Protein AF-A0A0J8S2R2-F1 (afdb_monomer_lite)

Radius of gyration: 17.51 Å; chains: 1; bounding box: 55×33×33 Å

Organism: NCBI:txid396776

Sequence (123 aa):
MDHRVPHLQGDQEIHPTAILIRSGIHGTTTIGGKYQKVPKGEHLTLCFKDGEMSEKGTHVASHGYVNSRQDWEIREASHSPEKHDATVARGTGRAIWPAEAMFEIEVAFGHVPDETEIKLPEE

pLDDT: mean 76.25, std 17.64, range [30.56, 94.5]

Foldseek 3Di:
DDPPPPPPPPPVPADFPFKDFPDQWDQWDQDPNDIDGDPLGIWTKMKTDGPVCVVVQKIKIKIFGAPDSVGPDRPDMDIDPIDHQCDADPPPRHGPHDPPDDTPDPPPPDPPDDPVRDDDDDD

Secondary structure (DSSP, 8-state):
----------TT----SEEEEEEEEESEEEETTEEEE-TT-SEEEEEEE-HHHHHHTEEEEEEEE-SSTT-----EEEEPPPEETT-B-TTT--BSS-TT--------------TTT-PPPP-

Structure (mmCIF, N/CA/C/O backbone):
data_AF-A0A0J8S2R2-F1
#
_entry.id   AF-A0A0J8S2R2-F1
#
loop_
_atom_site.group_PDB
_atom_site.id
_atom_site.type_symbol
_atom_site.label_atom_id
_atom_site.label_alt_id
_atom_site.label_comp_id
_atom_site.label_asym_id
_atom_site.label_entity_id
_atom_site.label_seq_id
_atom_site.pdbx_PDB_ins_code
_atom_site.Cartn_x
_atom_site.Cartn_y
_atom_site.Cartn_z
_atom_site.occupancy
_atom_site.B_iso_or_equiv
_atom_site.auth_seq_id
_atom_site.auth_comp_id
_atom_site.auth_asym_id
_atom_site.auth_atom_id
_atom_site.pdbx_PDB_model_num
ATOM 1 N N . MET A 1 1 ? -36.977 8.391 -3.036 1.00 33.88 1 MET A N 1
ATOM 2 C CA . MET A 1 1 ? -35.644 8.948 -2.741 1.00 33.88 1 MET A CA 1
ATOM 3 C C . MET A 1 1 ? -34.663 8.006 -3.404 1.00 33.88 1 MET A C 1
ATOM 5 O O . MET A 1 1 ? -34.777 6.810 -3.192 1.00 33.88 1 MET A O 1
ATOM 9 N N . ASP A 1 2 ? -33.867 8.524 -4.332 1.00 30.56 2 ASP A N 1
ATOM 10 C CA . ASP A 1 2 ? -32.979 7.746 -5.199 1.00 30.56 2 ASP A CA 1
ATOM 11 C C . ASP A 1 2 ? -31.748 7.331 -4.376 1.00 30.56 2 ASP A C 1
ATOM 13 O O . ASP A 1 2 ? -30.896 8.165 -4.069 1.00 30.56 2 ASP A O 1
ATOM 17 N N . HIS A 1 3 ? -31.709 6.077 -3.917 1.00 34.78 3 HIS A N 1
ATOM 18 C CA . HIS A 1 3 ? -30.576 5.512 -3.182 1.00 34.78 3 HIS A CA 1
ATOM 19 C C . HIS A 1 3 ? -29.500 5.082 -4.178 1.00 34.78 3 HIS A C 1
ATOM 21 O O . HIS A 1 3 ? -29.246 3.897 -4.366 1.00 34.78 3 HIS A O 1
ATOM 27 N N . ARG A 1 4 ? -28.860 6.050 -4.839 1.00 34.53 4 ARG A N 1
ATOM 28 C CA . ARG A 1 4 ? -27.611 5.762 -5.545 1.00 34.53 4 ARG A CA 1
ATOM 29 C C . ARG A 1 4 ? -26.546 5.503 -4.497 1.00 34.53 4 ARG A C 1
ATOM 31 O O . ARG A 1 4 ? -26.078 6.435 -3.845 1.00 34.53 4 ARG A O 1
ATOM 38 N N . VAL A 1 5 ? -26.173 4.237 -4.346 1.00 40.62 5 VAL A N 1
ATOM 39 C CA . VAL A 1 5 ? -24.874 3.873 -3.783 1.00 40.62 5 VAL A CA 1
ATOM 40 C C . VAL A 1 5 ? -23.840 4.648 -4.607 1.00 40.62 5 VAL A C 1
ATOM 42 O O . VAL A 1 5 ? -23.863 4.541 -5.843 1.00 40.62 5 VAL A O 1
ATOM 45 N N . PRO A 1 6 ? -23.002 5.504 -3.993 1.00 37.16 6 PRO A N 1
ATOM 46 C CA . PRO A 1 6 ? -21.930 6.156 -4.719 1.00 37.16 6 PRO A CA 1
ATOM 47 C C . PRO A 1 6 ? -21.103 5.039 -5.332 1.00 37.16 6 PRO A C 1
ATOM 49 O O . PRO A 1 6 ? -20.509 4.233 -4.618 1.00 37.16 6 PRO A O 1
ATOM 52 N N . HIS A 1 7 ? -21.133 4.942 -6.656 1.00 39.72 7 HIS A N 1
ATOM 53 C CA . HIS A 1 7 ? -20.221 4.065 -7.353 1.00 39.72 7 HIS A CA 1
ATOM 54 C C . HIS A 1 7 ? -18.834 4.546 -6.938 1.00 39.72 7 HIS A C 1
ATOM 56 O O . HIS A 1 7 ? -18.518 5.724 -7.129 1.00 39.72 7 HIS A O 1
ATOM 62 N N . LEU A 1 8 ? -18.043 3.671 -6.316 1.00 43.19 8 LEU A N 1
ATOM 63 C CA . LEU A 1 8 ? -16.611 3.876 -6.139 1.00 43.19 8 LEU A CA 1
ATOM 64 C C . LEU A 1 8 ? -16.011 3.897 -7.548 1.00 43.19 8 LEU A C 1
ATOM 66 O O . LEU A 1 8 ? -15.522 2.896 -8.060 1.00 43.19 8 LEU A O 1
ATOM 70 N N . GLN A 1 9 ? -16.157 5.034 -8.221 1.00 43.16 9 GLN A N 1
ATOM 71 C CA . GLN A 1 9 ? -15.497 5.339 -9.470 1.00 43.16 9 GLN A CA 1
ATOM 72 C C . GLN A 1 9 ? -14.007 5.258 -9.144 1.00 43.16 9 GLN A C 1
ATOM 74 O O . GLN A 1 9 ? -13.531 5.981 -8.270 1.00 43.16 9 GLN A O 1
ATOM 79 N N . GLY A 1 10 ? -13.334 4.258 -9.719 1.00 52.97 10 GLY A N 1
ATOM 80 C CA . GLY A 1 10 ? -12.008 3.834 -9.288 1.00 52.97 10 GLY A CA 1
ATOM 81 C C . GLY A 1 10 ? -11.051 5.015 -9.238 1.00 52.97 10 GLY A C 1
ATOM 82 O O . GLY A 1 10 ? -10.793 5.630 -10.266 1.00 52.97 10 GLY A O 1
ATOM 83 N N . ASP A 1 11 ? -10.511 5.289 -8.050 1.00 55.88 11 ASP A N 1
ATOM 84 C CA . ASP A 1 11 ? -9.690 6.469 -7.736 1.00 55.88 11 ASP A CA 1
ATOM 85 C C . ASP A 1 11 ? -8.477 6.632 -8.684 1.00 55.88 11 ASP A C 1
ATOM 87 O O . ASP A 1 11 ? -7.875 7.701 -8.753 1.00 55.88 11 ASP A O 1
ATOM 91 N N . GLN A 1 12 ? -8.116 5.579 -9.440 1.00 56.78 12 GLN A N 1
ATOM 92 C CA . GLN A 1 12 ? -7.017 5.587 -10.408 1.00 56.78 12 GLN A CA 1
ATOM 93 C C . GLN A 1 12 ? -7.245 4.794 -11.726 1.00 56.78 12 GLN A C 1
ATOM 95 O O . GLN A 1 12 ? -6.284 4.647 -12.471 1.00 56.78 12 GLN A O 1
ATOM 100 N N . GLU A 1 13 ? -8.442 4.261 -12.036 1.00 65.25 13 GLU A N 1
ATOM 101 C CA . GLU A 1 13 ? -8.647 3.322 -13.182 1.00 65.25 13 GLU A CA 1
ATOM 102 C C . GLU A 1 13 ? -7.591 2.183 -13.255 1.00 65.25 13 GLU A C 1
ATOM 104 O O . GLU A 1 13 ? -7.160 1.761 -14.326 1.00 65.25 13 GLU A O 1
ATOM 109 N N . ILE A 1 14 ? -7.131 1.679 -12.102 1.00 70.88 14 ILE A N 1
ATOM 110 C CA . ILE A 1 14 ? -6.097 0.635 -12.049 1.00 70.88 14 ILE A CA 1
ATOM 111 C C . ILE A 1 14 ? -6.748 -0.744 -12.017 1.00 70.88 14 ILE A C 1
ATOM 113 O O . ILE A 1 14 ? -7.625 -1.015 -11.194 1.00 70.88 14 ILE A O 1
ATOM 117 N N . HIS A 1 15 ? -6.244 -1.640 -12.863 1.00 80.56 15 HIS A N 1
ATOM 118 C CA . HIS A 1 15 ? -6.621 -3.049 -12.898 1.00 80.56 15 HIS A CA 1
ATOM 119 C C . HIS A 1 15 ? -5.488 -3.902 -12.313 1.00 80.56 15 HIS A C 1
ATOM 121 O O . HIS A 1 15 ? -4.577 -4.300 -13.047 1.00 80.56 15 HIS A O 1
ATOM 127 N N . PRO A 1 16 ? -5.484 -4.152 -10.989 1.00 84.50 16 PRO A N 1
ATOM 128 C CA . PRO A 1 16 ? -4.401 -4.887 -10.370 1.00 84.50 16 PRO A CA 1
ATOM 129 C C . PRO A 1 16 ? -4.408 -6.352 -10.819 1.00 84.50 16 PRO A C 1
ATOM 131 O O . PRO A 1 16 ? -5.437 -7.020 -10.811 1.00 84.50 16 PRO A O 1
ATOM 134 N N . THR A 1 17 ? -3.233 -6.857 -11.168 1.00 84.56 17 THR A N 1
ATOM 135 C CA . THR A 1 17 ? -2.949 -8.259 -11.492 1.00 84.56 17 THR A CA 1
ATOM 136 C C . THR A 1 17 ? -2.428 -9.022 -10.276 1.00 84.56 17 THR A C 1
ATOM 138 O O . THR A 1 17 ? -2.537 -10.243 -10.216 1.00 84.56 17 THR A O 1
ATOM 141 N N . ALA A 1 18 ? -1.889 -8.307 -9.283 1.00 85.00 18 ALA A N 1
ATOM 142 C CA . ALA A 1 18 ? -1.460 -8.865 -8.009 1.00 85.00 18 ALA A CA 1
ATOM 143 C C . ALA A 1 18 ? -1.767 -7.901 -6.860 1.00 85.00 18 ALA A C 1
ATOM 145 O O . ALA A 1 18 ? -1.544 -6.693 -6.965 1.00 85.00 18 ALA A O 1
ATOM 146 N N . ILE A 1 19 ? -2.225 -8.453 -5.734 1.00 86.38 19 ILE A N 1
ATOM 147 C CA . ILE A 1 19 ? -2.452 -7.724 -4.484 1.00 86.38 19 ILE A CA 1
ATOM 148 C C . ILE A 1 19 ? -1.745 -8.465 -3.349 1.00 86.38 19 ILE A C 1
ATOM 150 O O . ILE A 1 19 ? -1.834 -9.683 -3.219 1.00 86.38 19 ILE A O 1
ATOM 154 N N . LEU A 1 20 ? -1.059 -7.711 -2.499 1.00 86.56 20 LEU A N 1
ATOM 155 C CA . LEU A 1 20 ? -0.414 -8.170 -1.281 1.00 86.56 20 LEU A CA 1
ATOM 156 C C . LEU A 1 20 ? -1.050 -7.473 -0.077 1.00 86.56 20 LEU A C 1
ATOM 158 O O . LEU A 1 20 ? -0.957 -6.253 0.075 1.00 86.56 20 LEU A O 1
ATOM 162 N N . ILE A 1 21 ? -1.634 -8.256 0.828 1.00 87.69 21 ILE A N 1
ATOM 163 C CA . ILE A 1 21 ? -2.159 -7.748 2.097 1.00 87.69 21 ILE A CA 1
ATOM 164 C C . ILE A 1 21 ? -0.988 -7.557 3.061 1.00 87.69 21 ILE A C 1
ATOM 166 O O . ILE A 1 21 ? -0.346 -8.516 3.488 1.00 87.69 21 ILE A O 1
ATOM 170 N N . ARG A 1 22 ? -0.687 -6.304 3.407 1.00 85.12 22 ARG A N 1
ATOM 171 C CA . ARG A 1 22 ? 0.447 -5.955 4.277 1.00 85.12 22 ARG A CA 1
ATOM 172 C C . ARG A 1 22 ? 0.061 -5.842 5.73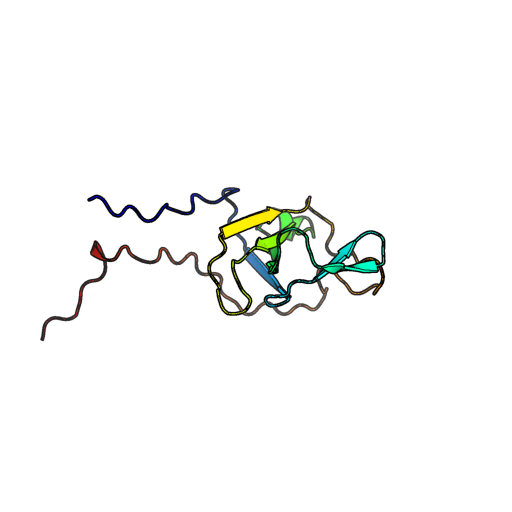8 1.00 85.12 22 ARG A C 1
ATOM 174 O O . ARG A 1 22 ? 0.906 -6.068 6.606 1.00 85.12 22 ARG A O 1
ATOM 181 N N . SER A 1 23 ? -1.190 -5.498 6.003 1.00 85.88 23 SER A N 1
ATOM 182 C CA . SER A 1 23 ? -1.751 -5.492 7.343 1.00 85.88 23 SER A CA 1
ATOM 183 C C . SER A 1 23 ? -3.273 -5.578 7.307 1.00 85.88 23 SER A C 1
ATOM 185 O O . SER A 1 23 ? -3.912 -5.080 6.382 1.00 85.88 23 SER A O 1
ATOM 187 N N . GLY A 1 24 ? -3.851 -6.194 8.342 1.00 88.69 24 GLY A N 1
ATOM 188 C CA . GLY A 1 24 ? -5.255 -5.966 8.688 1.00 88.69 24 GLY A CA 1
ATOM 189 C C . GLY A 1 24 ? -5.447 -4.588 9.331 1.00 88.69 24 GLY A C 1
ATOM 190 O O . GLY A 1 24 ? -4.486 -3.841 9.510 1.00 88.69 24 GLY A O 1
ATOM 191 N N . ILE A 1 25 ? -6.680 -4.270 9.725 1.00 91.56 25 ILE A N 1
ATOM 192 C CA . ILE A 1 25 ? -7.015 -2.948 10.267 1.00 91.56 25 ILE A CA 1
ATOM 193 C C . ILE A 1 25 ? -6.279 -2.671 11.593 1.00 91.56 25 ILE A C 1
ATOM 195 O O . ILE A 1 25 ? -6.369 -3.446 12.560 1.00 91.56 25 ILE A O 1
ATOM 199 N N . HIS A 1 26 ? -5.562 -1.544 11.643 1.00 90.25 26 HIS A N 1
ATOM 200 C CA . HIS A 1 26 ? -4.902 -1.026 12.840 1.00 90.25 26 HIS A CA 1
ATOM 201 C C . HIS A 1 26 ? -4.792 0.510 12.864 1.00 90.25 26 HIS A C 1
ATOM 203 O O . HIS A 1 26 ? -4.651 1.172 11.840 1.00 90.25 26 HIS A O 1
ATOM 209 N N . GLY A 1 27 ? -4.751 1.096 14.062 1.00 88.06 27 GLY A N 1
ATOM 210 C CA . GLY A 1 27 ? -4.673 2.550 14.259 1.00 88.06 27 GLY A CA 1
ATOM 211 C C . GLY A 1 27 ? -3.269 3.156 14.309 1.00 88.06 27 GLY A C 1
ATOM 212 O O . GLY A 1 27 ? -3.121 4.294 14.747 1.00 88.06 27 GLY A O 1
ATOM 213 N N . THR A 1 28 ? -2.217 2.420 13.945 1.00 82.81 28 THR A N 1
ATOM 214 C CA . THR A 1 28 ? -0.817 2.816 14.206 1.00 82.81 28 THR A CA 1
ATOM 215 C C . THR A 1 28 ? 0.094 2.732 12.984 1.00 82.81 28 THR A C 1
ATOM 217 O O . THR A 1 28 ? -0.057 1.839 12.166 1.00 82.81 28 THR A O 1
ATOM 220 N N . THR A 1 29 ? 1.077 3.624 12.869 1.00 74.50 29 THR A N 1
ATOM 221 C CA . THR A 1 29 ? 2.122 3.576 11.833 1.00 74.50 29 THR A CA 1
ATOM 222 C C . THR A 1 29 ? 3.453 4.101 12.373 1.00 74.50 29 THR A C 1
ATOM 224 O O . THR A 1 29 ? 3.521 4.631 13.483 1.00 74.50 29 THR A O 1
ATOM 227 N N . THR A 1 30 ? 4.528 3.973 11.599 1.00 68.88 30 THR A N 1
ATOM 228 C CA . THR A 1 30 ? 5.836 4.540 11.947 1.00 68.88 30 THR A CA 1
ATOM 229 C C . THR A 1 30 ? 6.003 5.907 11.286 1.00 68.88 30 THR A C 1
ATOM 231 O O . THR A 1 30 ? 6.266 5.992 10.089 1.00 68.88 30 THR A O 1
ATOM 234 N N . ILE A 1 31 ? 5.907 6.986 12.068 1.00 66.50 31 ILE A N 1
ATOM 235 C CA . ILE A 1 31 ? 6.142 8.369 11.616 1.00 66.50 31 ILE A CA 1
ATOM 236 C C . ILE A 1 31 ? 7.447 8.858 12.243 1.00 66.50 31 ILE A C 1
ATOM 238 O O . ILE A 1 31 ? 7.607 8.813 13.464 1.00 66.50 31 ILE A O 1
ATOM 242 N N . GLY A 1 32 ? 8.409 9.289 11.421 1.00 64.25 32 GLY A N 1
ATOM 243 C CA . GLY A 1 32 ? 9.707 9.776 11.910 1.00 64.25 32 GLY A CA 1
ATOM 244 C C . GLY A 1 32 ? 10.499 8.737 12.718 1.00 64.25 32 GLY A C 1
ATOM 245 O O . GLY A 1 32 ? 11.197 9.094 13.661 1.00 64.25 32 GLY A O 1
ATOM 246 N N . GLY A 1 33 ? 10.344 7.445 12.404 1.00 66.25 33 GLY A N 1
ATOM 247 C CA . GLY A 1 33 ? 11.008 6.346 13.119 1.00 66.25 33 GLY A CA 1
ATOM 248 C C . GLY A 1 33 ? 10.361 5.954 14.453 1.00 66.25 33 GLY A C 1
ATOM 249 O O . GLY A 1 33 ? 10.842 5.029 15.100 1.00 66.25 33 GLY A O 1
ATOM 250 N N . LYS A 1 34 ? 9.265 6.607 14.859 1.00 71.88 34 LYS A N 1
ATOM 251 C CA . LYS A 1 34 ? 8.507 6.262 16.068 1.00 71.88 34 LYS A CA 1
ATOM 252 C C . LYS A 1 34 ? 7.153 5.670 15.705 1.00 71.88 34 LYS A C 1
ATOM 254 O O . LYS A 1 34 ? 6.452 6.202 14.844 1.00 71.88 34 LYS A O 1
ATOM 259 N N . TYR A 1 35 ? 6.787 4.598 16.398 1.00 72.25 35 TYR A N 1
ATOM 260 C CA . TYR A 1 35 ? 5.464 3.994 16.300 1.00 72.25 35 TYR A CA 1
ATOM 261 C C . TYR A 1 35 ? 4.433 4.897 16.979 1.00 72.25 35 TYR A C 1
ATOM 263 O O . TYR A 1 35 ? 4.582 5.235 18.153 1.00 72.25 35 TYR A O 1
ATOM 271 N N . GL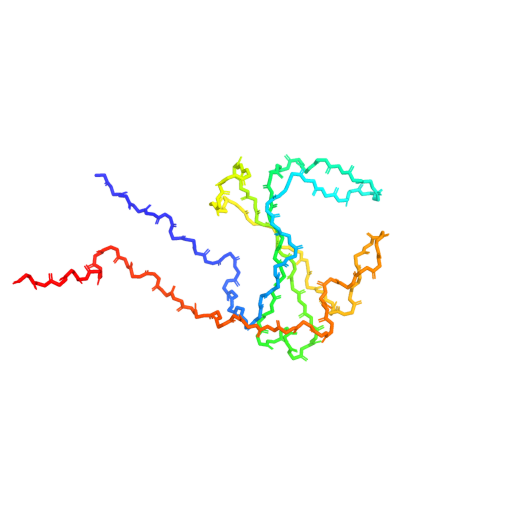N A 1 36 ? 3.430 5.345 16.232 1.00 80.25 36 GLN A N 1
ATOM 272 C CA . GLN A 1 36 ? 2.474 6.362 16.668 1.00 80.25 36 GLN A CA 1
ATOM 273 C C . GLN A 1 36 ? 1.081 6.059 16.117 1.00 80.25 36 GLN A C 1
ATOM 275 O O . GLN A 1 36 ? 0.945 5.373 15.104 1.00 80.25 36 GLN A O 1
ATOM 280 N N . LYS A 1 37 ? 0.037 6.580 16.776 1.00 82.06 37 LYS A N 1
ATOM 281 C CA . LYS A 1 37 ? -1.323 6.526 16.230 1.00 82.06 37 LYS A CA 1
ATOM 282 C C . LYS A 1 37 ? -1.405 7.359 14.954 1.00 82.06 37 LYS A C 1
ATOM 284 O O . LYS A 1 37 ? -0.838 8.449 14.889 1.00 82.06 37 LYS A O 1
ATOM 289 N N . VAL A 1 38 ? -2.107 6.848 13.952 1.00 77.94 38 VAL A N 1
ATOM 290 C CA . VAL A 1 38 ? -2.305 7.564 12.692 1.00 77.94 38 VAL A CA 1
ATOM 291 C C . VAL A 1 38 ? -3.365 8.646 12.901 1.00 77.94 38 VAL A C 1
ATOM 293 O O . VAL A 1 38 ? -4.439 8.330 13.410 1.00 77.94 38 VAL A O 1
ATOM 296 N N . PRO A 1 39 ? -3.118 9.908 12.499 1.00 79.31 39 PRO A N 1
ATOM 297 C CA . PRO A 1 39 ? -4.101 10.984 12.652 1.00 79.31 39 PRO A CA 1
ATOM 298 C C . PRO A 1 39 ? -5.436 10.702 11.952 1.00 79.31 39 PRO A C 1
ATOM 300 O O . PRO A 1 39 ? -6.484 11.101 12.444 1.00 79.31 39 PRO A O 1
ATOM 303 N N . LYS A 1 40 ? -5.398 9.974 10.829 1.00 83.75 40 LYS A N 1
ATOM 304 C CA . LYS A 1 40 ? -6.578 9.529 10.073 1.00 83.75 40 LYS A CA 1
ATOM 305 C C . LYS A 1 40 ? -7.280 8.292 10.668 1.00 83.75 40 LYS A C 1
ATOM 307 O O . LYS A 1 40 ? -8.281 7.847 10.116 1.00 83.75 40 LYS A O 1
ATOM 312 N N . GLY A 1 41 ? -6.789 7.750 11.782 1.00 88.75 41 GLY A N 1
ATOM 313 C CA . GLY A 1 41 ? -7.422 6.641 12.495 1.00 88.75 41 GLY A CA 1
ATOM 314 C C . GLY A 1 41 ? -7.057 5.247 11.977 1.00 88.75 41 GLY A C 1
ATOM 315 O O . GLY A 1 41 ? -5.931 4.993 11.540 1.00 88.75 41 GLY A O 1
ATOM 316 N N . GLU A 1 42 ? -8.008 4.325 12.114 1.00 93.50 42 GLU A N 1
ATOM 317 C CA . GLU A 1 42 ? -7.865 2.918 11.741 1.00 93.50 42 GLU A CA 1
ATOM 318 C C . GLU A 1 42 ? -7.711 2.765 10.222 1.00 93.50 42 GLU A C 1
ATOM 320 O O . GLU A 1 42 ? -8.407 3.413 9.438 1.00 93.50 42 GLU A O 1
ATOM 325 N N . HIS A 1 43 ? -6.772 1.919 9.801 1.00 92.88 43 HIS A N 1
ATOM 326 C CA . HIS A 1 43 ? -6.514 1.666 8.388 1.00 92.88 43 HIS A CA 1
ATOM 327 C C . HIS A 1 43 ? -5.954 0.264 8.158 1.00 92.88 43 HIS A C 1
ATOM 329 O O . HIS A 1 43 ? -5.338 -0.322 9.049 1.00 92.88 43 HIS A O 1
ATOM 335 N N . LEU A 1 44 ? -6.131 -0.243 6.941 1.00 91.62 44 LEU A N 1
ATOM 336 C CA . LEU A 1 44 ? -5.418 -1.401 6.410 1.00 91.62 44 LEU A CA 1
ATOM 337 C C . LEU A 1 44 ? -4.402 -0.951 5.357 1.00 91.62 44 LEU A C 1
ATOM 339 O O . LEU A 1 44 ? -4.550 0.114 4.753 1.00 91.62 44 LEU A O 1
ATOM 343 N N . THR A 1 45 ? -3.376 -1.768 5.123 1.00 89.94 45 THR A N 1
ATOM 344 C CA . THR A 1 45 ? -2.395 -1.518 4.059 1.00 89.94 45 THR A CA 1
ATOM 345 C C . THR A 1 45 ? -2.410 -2.652 3.050 1.00 89.94 45 THR A C 1
ATOM 347 O O . THR A 1 45 ? -2.208 -3.818 3.403 1.00 89.94 45 THR A O 1
ATOM 350 N N . LEU A 1 46 ? -2.580 -2.288 1.784 1.00 90.25 46 LEU A N 1
ATOM 351 C CA . LEU A 1 46 ? -2.477 -3.178 0.635 1.00 90.25 46 LEU A CA 1
ATOM 352 C C . LEU A 1 46 ? -1.340 -2.691 -0.262 1.00 90.25 46 LEU A C 1
ATOM 354 O O . LEU A 1 46 ? -1.142 -1.489 -0.422 1.00 90.25 46 LEU A O 1
ATOM 358 N N . CYS A 1 47 ? -0.595 -3.607 -0.863 1.00 90.69 47 CYS A N 1
ATOM 359 C CA . CYS A 1 47 ? 0.240 -3.302 -2.018 1.00 90.69 47 CYS A CA 1
ATOM 360 C C . CYS A 1 47 ? -0.383 -3.944 -3.249 1.00 90.69 47 CYS A C 1
ATOM 362 O O . CYS A 1 47 ? -0.926 -5.038 -3.145 1.00 90.69 47 CYS A O 1
ATOM 364 N N . PHE A 1 48 ? -0.299 -3.296 -4.401 1.00 89.50 48 PHE A N 1
ATOM 365 C CA . PHE A 1 48 ? -0.797 -3.868 -5.643 1.00 89.50 48 PHE A CA 1
ATOM 366 C C . PHE A 1 48 ? 0.124 -3.543 -6.812 1.00 89.50 48 PHE A C 1
ATOM 368 O O . PHE A 1 48 ? 0.974 -2.648 -6.726 1.00 89.50 48 PHE A O 1
ATOM 375 N N . LYS A 1 49 ? -0.079 -4.289 -7.894 1.00 88.75 49 LYS A N 1
ATOM 376 C CA . LYS A 1 49 ? 0.542 -4.086 -9.200 1.00 88.75 49 LYS A CA 1
ATOM 377 C C . LYS A 1 49 ? -0.489 -4.312 -10.280 1.00 88.75 49 LYS A C 1
ATOM 379 O O . LYS A 1 49 ? -1.301 -5.220 -10.133 1.00 88.75 49 LYS A O 1
ATOM 384 N N . ASP A 1 50 ? -0.420 -3.533 -11.345 1.00 88.19 50 ASP A N 1
ATOM 385 C CA . ASP A 1 50 ? -1.013 -3.879 -12.634 1.00 88.19 50 ASP A CA 1
ATOM 386 C C . ASP A 1 50 ? 0.012 -4.623 -13.518 1.00 88.19 50 ASP A C 1
ATOM 388 O O . ASP A 1 50 ? 1.092 -5.026 -13.061 1.00 88.19 50 ASP A O 1
ATOM 392 N N . GLY A 1 51 ? -0.338 -4.853 -14.785 1.00 87.06 51 GLY A N 1
ATOM 393 C CA . GLY A 1 51 ? 0.549 -5.510 -15.747 1.00 87.06 51 GLY A CA 1
ATOM 394 C C . GLY A 1 51 ? 1.864 -4.757 -15.968 1.00 87.06 51 GLY A C 1
ATOM 395 O O . GLY A 1 51 ? 2.928 -5.370 -15.938 1.00 87.06 51 GLY A O 1
ATOM 396 N N . GLU A 1 52 ? 1.814 -3.431 -16.100 1.00 91.19 52 GLU A N 1
ATOM 397 C CA . GLU A 1 52 ? 2.994 -2.607 -16.376 1.00 91.19 52 GLU A CA 1
ATOM 398 C C . GLU A 1 52 ? 3.952 -2.576 -15.174 1.00 91.19 52 GLU A C 1
ATOM 400 O O . GLU A 1 52 ? 5.163 -2.752 -15.319 1.00 91.19 52 GLU A O 1
ATOM 405 N N . MET A 1 53 ? 3.420 -2.423 -13.960 1.00 92.06 53 MET A N 1
ATOM 406 C CA . MET A 1 53 ? 4.197 -2.494 -12.718 1.00 92.06 53 MET A CA 1
ATOM 407 C C . MET A 1 53 ? 4.841 -3.871 -12.524 1.00 92.06 53 MET A C 1
ATOM 409 O O . MET A 1 53 ? 5.959 -3.989 -12.015 1.00 92.06 53 MET A O 1
ATOM 413 N N . SER A 1 54 ? 4.155 -4.928 -12.963 1.00 89.69 54 SER A N 1
ATOM 414 C CA . SER A 1 54 ? 4.686 -6.290 -12.906 1.00 89.69 54 SER A CA 1
ATOM 415 C C . SER A 1 54 ? 5.896 -6.464 -13.825 1.00 89.69 54 SER A C 1
ATOM 417 O O . SER A 1 54 ? 6.899 -7.031 -13.395 1.00 89.69 54 SER A O 1
ATOM 419 N N . GLU A 1 55 ? 5.845 -5.921 -15.044 1.00 91.25 55 GLU A N 1
ATOM 420 C CA . GLU A 1 55 ? 6.977 -5.918 -15.983 1.00 91.25 55 GLU A CA 1
ATOM 421 C C . GLU A 1 55 ? 8.159 -5.081 -15.473 1.00 91.25 55 GLU A C 1
ATOM 423 O O . GLU A 1 55 ? 9.318 -5.470 -15.631 1.00 91.25 55 GLU A O 1
ATOM 428 N N . LYS A 1 56 ? 7.879 -3.948 -14.817 1.00 94.38 56 LYS A N 1
ATOM 429 C CA . LYS A 1 56 ? 8.901 -3.053 -14.250 1.00 94.38 56 LYS A CA 1
ATOM 430 C C . LYS A 1 56 ? 9.514 -3.551 -12.939 1.00 94.38 56 LYS A C 1
ATOM 432 O O . LYS A 1 56 ? 10.551 -3.028 -12.530 1.00 94.38 56 LYS A O 1
ATOM 437 N N . GLY A 1 57 ? 8.892 -4.514 -12.257 1.00 92.12 57 GLY A N 1
ATOM 438 C CA . GLY A 1 57 ? 9.305 -4.921 -10.909 1.00 92.12 57 GLY A CA 1
ATOM 439 C C . GLY A 1 57 ? 9.037 -3.834 -9.861 1.00 92.12 57 GLY A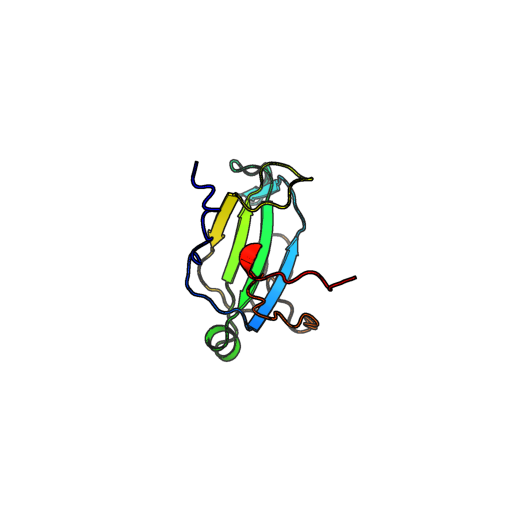 C 1
ATOM 440 O O . GLY A 1 57 ? 9.868 -3.568 -8.983 1.00 92.12 57 GLY A O 1
ATOM 441 N N . THR A 1 58 ? 7.895 -3.161 -9.978 1.00 93.94 58 THR A N 1
ATOM 442 C CA . THR A 1 58 ? 7.464 -2.076 -9.095 1.00 93.94 58 THR A CA 1
ATOM 443 C C . THR A 1 58 ? 6.079 -2.345 -8.515 1.00 93.94 58 THR A C 1
ATOM 445 O O . THR A 1 58 ? 5.367 -3.235 -8.964 1.00 93.94 58 THR A O 1
ATOM 448 N N . HIS A 1 59 ? 5.693 -1.597 -7.481 1.00 93.00 59 HIS A N 1
ATOM 449 C CA . HIS A 1 59 ? 4.368 -1.664 -6.863 1.00 93.00 59 HIS A CA 1
ATOM 450 C C . HIS A 1 59 ? 3.949 -0.322 -6.260 1.00 93.00 59 HIS A C 1
ATOM 452 O O . HIS A 1 59 ? 4.772 0.554 -5.970 1.00 93.00 59 HIS A O 1
ATOM 458 N N . VAL A 1 60 ? 2.655 -0.211 -5.964 1.00 92.69 60 VAL A N 1
ATOM 459 C CA . VAL A 1 60 ? 2.065 0.877 -5.178 1.00 92.69 60 VAL A CA 1
ATOM 460 C C . VAL A 1 60 ? 1.592 0.333 -3.833 1.00 92.69 60 VAL A C 1
ATOM 462 O O . VAL A 1 60 ? 1.045 -0.763 -3.752 1.00 92.69 60 VAL A O 1
ATOM 465 N N . ALA A 1 61 ? 1.803 1.093 -2.756 1.00 90.88 61 ALA A N 1
ATOM 466 C CA . ALA A 1 61 ? 1.189 0.825 -1.457 1.00 90.88 61 ALA A CA 1
ATOM 467 C C . ALA A 1 61 ? 0.008 1.777 -1.243 1.00 90.88 61 ALA A C 1
ATOM 469 O O . ALA A 1 61 ? 0.177 2.994 -1.324 1.00 90.88 61 ALA A O 1
ATOM 470 N N . SER A 1 62 ? -1.159 1.229 -0.928 1.00 91.12 62 SER A N 1
ATOM 471 C CA . SER A 1 62 ? -2.362 1.975 -0.580 1.00 91.12 62 SER A CA 1
ATOM 472 C C . SER A 1 62 ? -2.743 1.748 0.878 1.00 91.12 62 SER A C 1
ATOM 474 O O . SER A 1 62 ? -2.664 0.631 1.394 1.00 91.12 62 SER A O 1
ATOM 476 N N . HIS A 1 63 ? -3.152 2.828 1.536 1.00 90.69 63 HIS A N 1
ATOM 477 C CA . HIS A 1 63 ? -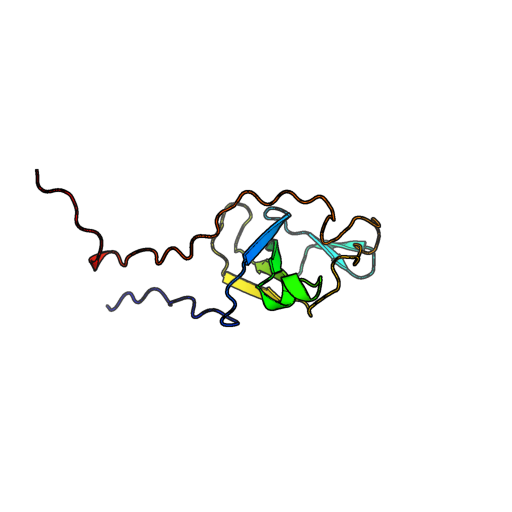3.727 2.797 2.875 1.00 90.69 63 HIS A CA 1
ATOM 478 C C . HIS A 1 63 ? -5.218 3.081 2.744 1.00 90.69 63 HIS A C 1
ATOM 480 O O . HIS A 1 63 ? -5.587 4.202 2.391 1.00 90.69 63 HIS A O 1
ATOM 486 N N . GLY A 1 64 ? -6.047 2.074 3.008 1.00 92.00 64 GLY A N 1
ATOM 487 C CA . GLY A 1 64 ? -7.496 2.228 3.091 1.00 92.00 64 GLY A CA 1
ATOM 488 C C . GLY A 1 64 ? -7.876 2.589 4.518 1.00 92.00 64 GLY A C 1
ATOM 489 O O . GLY A 1 64 ? -7.578 1.827 5.437 1.00 92.00 64 GLY A O 1
ATOM 490 N N . TYR A 1 65 ? -8.486 3.752 4.720 1.00 92.25 65 TYR A N 1
ATOM 491 C CA . TYR A 1 65 ? -8.938 4.196 6.036 1.00 92.25 65 TYR A CA 1
ATOM 492 C C . TYR A 1 65 ? -10.378 3.756 6.264 1.00 92.25 65 TYR A C 1
ATOM 494 O O . TYR A 1 65 ? -11.204 3.815 5.356 1.00 92.25 65 TYR A O 1
ATOM 502 N N . VAL A 1 66 ? -10.677 3.351 7.492 1.00 92.94 66 VAL A N 1
ATOM 503 C CA . VAL A 1 66 ? -11.993 2.845 7.903 1.00 92.94 66 VAL A CA 1
ATOM 504 C C . VAL A 1 66 ? -12.478 3.602 9.138 1.00 92.94 66 VAL A C 1
ATOM 506 O O . VAL A 1 66 ? -11.704 4.330 9.771 1.00 92.94 66 VAL A O 1
ATOM 509 N N . ASN A 1 67 ? -13.759 3.476 9.490 1.00 91.31 67 ASN A N 1
ATOM 510 C CA . ASN A 1 67 ? -14.291 4.169 10.669 1.00 91.31 67 ASN A CA 1
ATOM 511 C C . ASN A 1 67 ? -13.906 3.470 11.979 1.00 91.31 67 ASN A C 1
ATOM 513 O O . ASN A 1 67 ? -13.776 4.120 13.018 1.00 91.31 67 ASN A O 1
ATOM 517 N N . SER A 1 68 ? -13.724 2.147 11.952 1.00 91.94 68 SER A N 1
ATOM 518 C CA . SER A 1 68 ? -13.386 1.362 13.138 1.00 91.94 68 SER A CA 1
ATOM 519 C C . SER A 1 68 ? -12.673 0.059 12.786 1.00 91.94 68 SER A C 1
ATOM 521 O O . SER A 1 68 ? -12.627 -0.358 11.637 1.00 91.94 68 SER A O 1
ATOM 523 N N . ARG A 1 69 ? -12.155 -0.638 13.800 1.00 90.38 69 ARG A N 1
ATOM 524 C CA . ARG A 1 69 ? -11.443 -1.911 13.619 1.00 90.38 69 ARG A CA 1
ATOM 525 C C . ARG A 1 69 ? -12.346 -3.096 13.249 1.00 90.38 69 ARG A C 1
ATOM 527 O O . ARG A 1 69 ? -11.833 -4.155 12.900 1.00 90.38 69 ARG A O 1
ATOM 534 N N . GLN A 1 70 ? -13.664 -2.935 13.367 1.00 90.56 70 GLN A N 1
ATOM 535 C CA . GLN A 1 70 ? -14.670 -3.924 12.962 1.00 90.56 70 GLN A CA 1
ATOM 536 C C . GLN A 1 70 ? -15.379 -3.535 11.659 1.00 90.56 70 GLN A C 1
ATOM 538 O O . GLN A 1 70 ? -16.144 -4.333 11.126 1.00 90.56 70 GLN A O 1
ATOM 543 N N . ASP A 1 71 ? -15.133 -2.322 11.169 1.00 86.44 71 ASP A N 1
ATOM 544 C CA . ASP A 1 71 ? -15.732 -1.785 9.958 1.00 86.44 71 ASP A CA 1
ATOM 545 C C . ASP A 1 71 ? -14.753 -1.960 8.795 1.00 86.44 71 ASP A C 1
ATOM 547 O O . ASP A 1 71 ? -13.633 -1.452 8.835 1.00 86.44 71 ASP A O 1
ATOM 551 N N . TRP A 1 72 ? -15.168 -2.719 7.785 1.00 84.00 72 TRP A N 1
ATOM 552 C CA . TRP A 1 72 ? -14.364 -2.992 6.594 1.00 84.00 72 TRP A CA 1
ATOM 553 C C . TRP A 1 72 ? -14.701 -2.052 5.430 1.00 84.00 72 TRP A C 1
ATOM 555 O O . TRP A 1 72 ? -14.092 -2.168 4.367 1.00 84.00 72 TRP A O 1
ATOM 565 N N . GLU A 1 73 ? -15.629 -1.109 5.622 1.00 88.88 73 GLU A N 1
ATOM 566 C CA . GLU A 1 73 ? -15.943 -0.086 4.633 1.00 88.88 73 GLU A CA 1
ATOM 567 C C . GLU A 1 73 ? -14.797 0.933 4.534 1.00 88.88 73 GLU A C 1
ATOM 569 O O . GLU A 1 73 ? -14.499 1.686 5.469 1.00 88.88 73 GLU A O 1
ATOM 574 N N . ILE A 1 74 ? -14.124 0.949 3.380 1.00 88.75 74 ILE A N 1
ATOM 575 C CA . ILE A 1 74 ? -13.047 1.901 3.098 1.00 88.75 74 ILE A CA 1
ATOM 576 C C . ILE A 1 74 ? -13.675 3.245 2.731 1.00 88.75 74 ILE A C 1
ATOM 578 O O . ILE A 1 74 ? -14.209 3.414 1.638 1.00 88.75 74 ILE A O 1
ATOM 582 N N . ARG A 1 75 ? -13.564 4.219 3.637 1.00 92.19 75 ARG A N 1
ATOM 583 C CA . ARG A 1 75 ? -14.133 5.567 3.457 1.00 92.19 75 ARG A CA 1
ATOM 584 C C . ARG A 1 75 ? -13.275 6.474 2.572 1.00 92.19 75 ARG A C 1
ATOM 586 O O . ARG A 1 75 ? -13.783 7.393 1.944 1.00 92.19 75 ARG A O 1
ATOM 593 N N . GLU A 1 76 ? -11.961 6.260 2.579 1.00 89.75 76 GLU A N 1
ATOM 594 C CA . GLU A 1 76 ? -10.990 6.968 1.739 1.00 89.75 76 GLU A CA 1
ATOM 595 C C . GLU A 1 76 ? -9.717 6.122 1.600 1.00 89.75 76 GLU A C 1
ATOM 597 O O . GLU A 1 76 ? -9.377 5.344 2.500 1.00 89.75 76 GLU A O 1
ATOM 602 N N . ALA A 1 77 ? -8.977 6.312 0.509 1.00 90.00 77 ALA A N 1
ATOM 603 C CA . ALA A 1 77 ? -7.677 5.689 0.300 1.00 90.00 77 ALA A CA 1
ATOM 604 C C . ALA A 1 77 ? -6.575 6.743 0.117 1.00 90.00 77 ALA A C 1
ATOM 606 O O . ALA A 1 77 ? -6.815 7.877 -0.293 1.00 90.00 77 ALA A O 1
ATOM 607 N N . SER A 1 78 ? -5.336 6.383 0.453 1.00 89.31 78 SER A N 1
ATOM 608 C CA . SER A 1 78 ? -4.159 7.171 0.075 1.00 89.31 78 SER A CA 1
ATOM 609 C C . SER A 1 78 ? -3.080 6.274 -0.505 1.00 89.31 78 SER A C 1
ATOM 611 O O . SER A 1 78 ? -2.635 5.329 0.156 1.00 89.31 78 SER A O 1
ATOM 613 N N . HIS A 1 79 ? -2.619 6.628 -1.698 1.00 89.56 79 HIS A N 1
ATOM 614 C CA . HIS A 1 79 ? -1.654 5.862 -2.473 1.00 89.56 79 HIS A CA 1
ATOM 615 C C . HIS A 1 79 ? -0.265 6.479 -2.333 1.00 89.56 79 HIS A C 1
ATOM 617 O O . HIS A 1 79 ? -0.085 7.693 -2.438 1.00 89.56 79 HIS A O 1
ATOM 623 N N . SER A 1 80 ? 0.741 5.649 -2.069 1.00 88.75 80 SER A N 1
ATOM 624 C CA . SER A 1 80 ? 2.126 6.094 -2.146 1.00 88.75 80 SER A CA 1
ATOM 625 C C . SER A 1 80 ? 2.577 6.180 -3.602 1.00 88.75 80 SER A C 1
ATOM 627 O O . SER A 1 80 ? 2.055 5.434 -4.427 1.00 88.75 80 SER A O 1
ATOM 629 N N . PRO A 1 81 ? 3.623 6.964 -3.911 1.00 92.00 81 PRO A N 1
ATOM 630 C CA . PRO A 1 81 ? 4.309 6.831 -5.189 1.00 92.00 81 PRO A CA 1
ATOM 631 C C . PRO A 1 81 ? 4.737 5.381 -5.438 1.00 92.00 81 PRO A C 1
ATOM 633 O O . PRO A 1 81 ? 5.025 4.649 -4.478 1.00 92.00 81 PRO A O 1
ATOM 636 N N . GLU A 1 82 ? 4.786 5.007 -6.712 1.00 93.62 82 GLU A N 1
ATOM 637 C CA . GLU A 1 82 ? 5.319 3.732 -7.184 1.00 93.62 82 GLU A CA 1
ATOM 638 C C . GLU A 1 82 ? 6.757 3.522 -6.679 1.00 93.62 82 GLU A C 1
ATOM 640 O O . GLU A 1 82 ? 7.556 4.462 -6.589 1.00 93.62 82 GLU A O 1
ATOM 645 N N . LYS A 1 83 ? 7.078 2.288 -6.286 1.00 92.94 83 LYS A N 1
ATOM 646 C CA . LYS A 1 83 ? 8.368 1.905 -5.700 1.00 92.94 83 LYS A CA 1
ATOM 647 C C . LYS A 1 83 ? 8.843 0.582 -6.269 1.00 92.94 83 LYS A C 1
ATOM 649 O O . LYS A 1 83 ? 8.041 -0.293 -6.563 1.00 92.94 83 LYS A O 1
ATOM 654 N N . HIS A 1 84 ? 10.159 0.409 -6.331 1.00 94.50 84 HIS A N 1
ATOM 655 C CA . HIS A 1 84 ? 10.778 -0.855 -6.721 1.00 94.50 84 HIS A CA 1
ATOM 656 C C . HIS A 1 84 ? 10.465 -1.964 -5.704 1.00 94.50 84 HIS A C 1
ATOM 658 O O . HIS A 1 84 ? 10.453 -1.708 -4.497 1.00 94.50 84 HIS A O 1
ATOM 664 N N . ASP A 1 85 ? 10.288 -3.204 -6.151 1.00 91.75 85 ASP A N 1
ATOM 665 C CA . ASP A 1 85 ? 9.959 -4.342 -5.278 1.00 91.75 85 ASP A CA 1
ATOM 666 C C . ASP A 1 85 ? 11.005 -4.617 -4.205 1.00 91.75 85 ASP A C 1
ATOM 668 O O . ASP A 1 85 ? 10.676 -4.940 -3.066 1.00 91.75 85 ASP A O 1
ATOM 672 N N . ALA A 1 86 ? 12.272 -4.372 -4.537 1.00 91.12 86 ALA A N 1
ATOM 673 C CA . ALA A 1 86 ? 13.382 -4.443 -3.589 1.00 91.12 86 ALA A CA 1
ATOM 674 C C . ALA A 1 86 ? 13.312 -3.397 -2.451 1.00 91.12 86 ALA A C 1
ATOM 676 O O . ALA A 1 86 ? 14.194 -3.362 -1.592 1.00 91.12 86 ALA A O 1
ATOM 677 N N . THR A 1 87 ? 12.303 -2.518 -2.426 1.00 91.06 87 THR A N 1
ATOM 678 C CA . THR A 1 87 ? 12.128 -1.552 -1.339 1.00 91.06 87 THR A CA 1
ATOM 679 C C . THR A 1 87 ? 11.862 -2.275 -0.021 1.00 91.06 87 THR A C 1
ATOM 681 O O . THR A 1 87 ? 10.983 -3.131 0.092 1.00 91.06 87 THR A O 1
ATOM 684 N N . VAL A 1 88 ? 12.583 -1.869 1.023 1.00 87.69 88 VAL A N 1
ATOM 685 C CA . VAL A 1 88 ? 12.426 -2.385 2.386 1.00 87.69 88 VAL A CA 1
ATOM 686 C C . VAL A 1 88 ? 11.783 -1.352 3.308 1.00 87.69 88 VAL A C 1
ATOM 688 O O . VAL A 1 88 ? 11.978 -0.141 3.174 1.00 87.69 88 VAL A O 1
ATOM 691 N N . ALA A 1 89 ? 11.008 -1.830 4.278 1.00 80.50 89 ALA A N 1
ATOM 692 C CA . ALA A 1 89 ? 10.400 -0.993 5.295 1.00 80.50 89 ALA A CA 1
ATOM 693 C C . ALA A 1 89 ? 11.487 -0.385 6.192 1.00 80.50 89 ALA A C 1
ATOM 695 O O . ALA A 1 89 ? 12.259 -1.098 6.844 1.00 80.50 89 ALA A O 1
ATOM 696 N N . ARG A 1 90 ? 11.521 0.952 6.267 1.00 74.50 90 ARG A N 1
ATOM 697 C CA . ARG A 1 90 ? 12.427 1.667 7.176 1.00 74.50 90 ARG A CA 1
ATOM 698 C C . ARG A 1 90 ? 12.180 1.214 8.619 1.00 74.50 90 ARG A C 1
ATOM 700 O O . ARG A 1 90 ? 11.044 1.185 9.081 1.00 74.50 90 ARG A O 1
ATOM 707 N N . GLY A 1 91 ? 13.254 0.861 9.322 1.00 71.50 91 GLY A N 1
ATOM 708 C CA . GLY A 1 91 ? 13.234 0.431 10.724 1.00 71.50 91 GLY A CA 1
ATOM 709 C C . GLY A 1 91 ? 13.277 -1.084 10.926 1.00 71.50 91 GLY A C 1
ATOM 710 O O . GLY A 1 91 ? 13.985 -1.537 11.814 1.00 71.50 91 GLY A O 1
ATOM 711 N N . THR A 1 92 ? 12.587 -1.875 10.096 1.00 76.38 92 THR A N 1
ATOM 712 C CA . THR A 1 92 ? 12.610 -3.349 10.221 1.00 76.38 92 THR A CA 1
ATOM 713 C C . THR A 1 92 ? 13.486 -4.034 9.178 1.00 76.38 92 THR A C 1
ATOM 715 O O . THR A 1 92 ? 13.857 -5.185 9.373 1.00 76.38 92 THR A O 1
ATOM 718 N N . GLY A 1 93 ? 13.779 -3.364 8.056 1.00 81.69 93 GLY A N 1
ATOM 719 C CA . GLY A 1 93 ? 14.514 -3.954 6.933 1.00 81.69 93 GLY A CA 1
ATOM 720 C C . GLY A 1 93 ? 13.734 -5.036 6.179 1.00 81.69 93 GLY A C 1
ATOM 721 O O . GLY A 1 93 ? 14.262 -5.626 5.243 1.00 81.69 93 GLY A O 1
ATOM 722 N N . ARG A 1 94 ? 12.476 -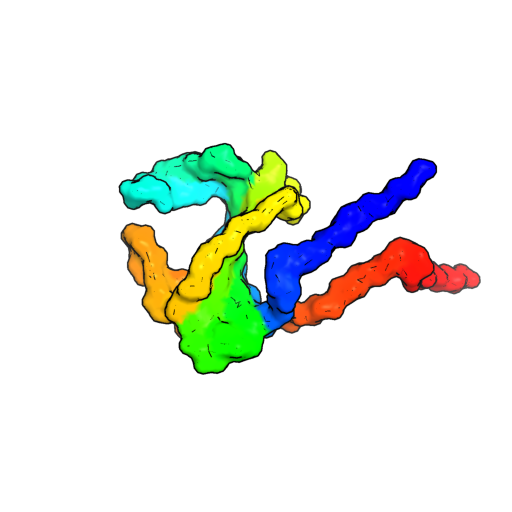5.299 6.558 1.00 83.25 94 ARG A N 1
ATOM 723 C CA . ARG A 1 94 ? 11.628 -6.294 5.894 1.00 83.25 94 ARG A CA 1
ATOM 724 C C . ARG A 1 94 ? 11.223 -5.802 4.512 1.00 83.25 94 ARG A C 1
ATOM 726 O O . ARG A 1 94 ? 10.900 -4.623 4.353 1.00 83.25 94 ARG A O 1
ATOM 733 N N . ALA A 1 95 ? 11.199 -6.708 3.541 1.00 85.25 95 ALA A N 1
ATOM 734 C CA . ALA A 1 95 ? 10.726 -6.409 2.198 1.00 85.25 95 ALA A CA 1
ATOM 735 C C . ALA A 1 95 ? 9.291 -5.863 2.237 1.00 85.25 95 ALA A C 1
ATOM 737 O O . ALA A 1 95 ? 8.432 -6.383 2.954 1.00 85.25 95 ALA A O 1
ATOM 738 N N . ILE A 1 96 ? 9.047 -4.784 1.490 1.00 84.50 96 ILE A N 1
ATOM 739 C CA . ILE A 1 96 ? 7.694 -4.258 1.279 1.00 84.50 96 ILE A CA 1
ATOM 740 C C . ILE A 1 96 ? 6.942 -5.180 0.315 1.00 84.50 96 ILE A C 1
ATOM 742 O O . ILE A 1 96 ? 5.768 -5.464 0.548 1.00 84.50 96 ILE A O 1
ATOM 746 N N . TRP A 1 97 ? 7.645 -5.692 -0.694 1.00 87.56 97 TRP A N 1
ATOM 747 C CA . TRP A 1 97 ? 7.181 -6.732 -1.600 1.00 87.56 97 TRP A CA 1
ATOM 748 C C . TRP A 1 97 ? 8.124 -7.948 -1.507 1.00 87.56 97 TRP A C 1
ATOM 750 O O . TRP A 1 97 ? 9.295 -7.827 -1.870 1.00 87.56 97 TRP A O 1
ATOM 760 N N . PRO A 1 98 ? 7.692 -9.101 -0.966 1.00 82.50 98 PRO A N 1
ATOM 761 C CA . PRO A 1 98 ? 8.551 -10.279 -0.848 1.00 82.50 98 PRO A CA 1
ATOM 762 C C . PRO A 1 98 ? 8.847 -10.892 -2.223 1.00 82.50 98 PRO A C 1
ATOM 764 O O . PRO A 1 98 ? 7.939 -11.040 -3.036 1.00 82.50 98 PRO A O 1
ATOM 767 N N . ALA A 1 99 ? 10.094 -11.311 -2.458 1.00 75.00 99 ALA A N 1
ATOM 768 C CA . ALA A 1 99 ? 10.491 -11.981 -3.704 1.00 75.00 99 ALA A CA 1
ATOM 769 C C . ALA A 1 99 ? 9.810 -13.351 -3.896 1.00 75.00 99 ALA A C 1
ATOM 771 O O . ALA A 1 99 ? 9.553 -13.756 -5.021 1.00 75.00 99 ALA A O 1
ATOM 772 N N . GLU A 1 100 ? 9.490 -14.036 -2.794 1.00 67.25 100 GLU A N 1
ATOM 773 C CA . GLU A 1 100 ? 8.829 -15.351 -2.776 1.00 67.25 100 GLU A CA 1
ATOM 774 C C . GLU A 1 100 ? 7.342 -15.257 -2.401 1.00 67.25 100 GLU A C 1
ATOM 776 O O . GLU A 1 100 ? 6.754 -16.224 -1.918 1.00 67.25 100 GLU A O 1
ATOM 781 N N . ALA A 1 101 ? 6.717 -14.085 -2.548 1.00 63.44 101 ALA A N 1
ATOM 782 C CA . ALA A 1 101 ? 5.286 -13.982 -2.298 1.00 63.44 101 ALA A CA 1
ATOM 783 C C . ALA A 1 101 ? 4.538 -14.873 -3.304 1.00 63.44 101 ALA A C 1
ATOM 785 O O . ALA A 1 101 ? 4.518 -14.594 -4.499 1.00 63.44 101 ALA A O 1
ATOM 786 N N . MET A 1 102 ? 3.952 -15.968 -2.818 1.00 53.41 102 MET A N 1
ATOM 787 C CA . MET A 1 102 ? 3.026 -16.783 -3.599 1.00 53.41 102 MET A CA 1
ATOM 788 C C . MET A 1 102 ? 1.669 -16.084 -3.584 1.00 53.41 102 MET A C 1
ATOM 790 O O . MET A 1 102 ? 1.064 -15.905 -2.526 1.00 53.41 102 MET A O 1
ATOM 794 N N . PHE A 1 103 ? 1.222 -15.642 -4.755 1.00 54.75 103 PHE A N 1
ATOM 795 C CA . PHE A 1 103 ? -0.076 -15.008 -4.934 1.00 54.75 103 PHE A CA 1
ATOM 796 C C . PHE A 1 103 ? -1.077 -16.085 -5.354 1.00 54.75 103 PHE A C 1
ATOM 798 O O . PHE A 1 103 ? -1.042 -16.549 -6.488 1.00 54.75 103 PHE A O 1
ATOM 805 N N . GLU A 1 104 ? -1.968 -16.483 -4.451 1.00 46.41 104 GLU A N 1
ATOM 806 C CA . GLU A 1 104 ? -3.160 -17.270 -4.788 1.00 46.41 104 GLU A CA 1
ATOM 807 C C . GLU A 1 104 ? -4.398 -16.440 -4.471 1.00 46.41 104 GLU A C 1
ATOM 809 O O . GLU A 1 104 ? -5.128 -16.715 -3.526 1.00 46.41 104 GLU A O 1
ATOM 814 N N . ILE A 1 105 ? -4.619 -15.368 -5.227 1.00 52.25 105 ILE A N 1
ATOM 815 C CA . ILE A 1 105 ? -5.953 -14.782 -5.318 1.00 52.25 105 ILE A CA 1
ATOM 816 C C . ILE A 1 105 ? -6.153 -14.422 -6.780 1.00 52.25 105 ILE A C 1
ATOM 818 O O . ILE A 1 105 ? -5.515 -13.505 -7.296 1.00 52.25 105 ILE A O 1
ATOM 822 N N . GLU A 1 106 ? -7.032 -15.161 -7.449 1.00 39.50 106 GLU A N 1
ATOM 823 C CA 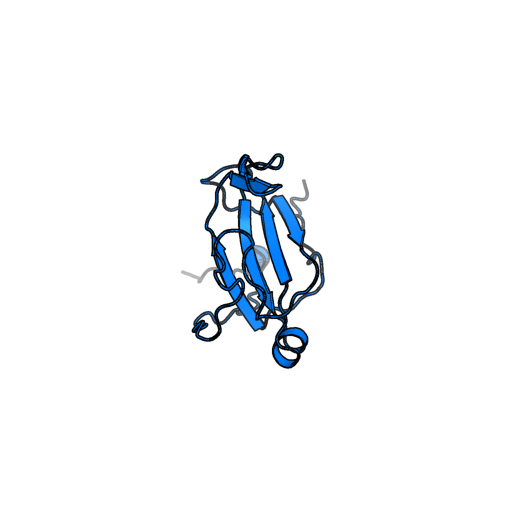. GLU A 1 106 ? -7.673 -14.670 -8.659 1.00 39.50 106 GLU A CA 1
ATOM 824 C C . GLU A 1 106 ? -8.439 -13.410 -8.248 1.00 39.50 106 GLU A C 1
ATOM 826 O O . GLU A 1 106 ? -9.504 -13.479 -7.631 1.00 39.50 106 GLU A O 1
ATOM 831 N N . VAL A 1 107 ? -7.857 -12.238 -8.506 1.00 48.75 107 VAL A N 1
ATOM 832 C CA . VAL A 1 107 ? -8.590 -10.975 -8.423 1.00 48.75 107 VAL A CA 1
ATOM 833 C C . VAL A 1 107 ? -9.497 -10.953 -9.645 1.00 48.75 107 VAL A C 1
ATOM 835 O O . VAL A 1 107 ? -9.205 -10.325 -10.659 1.00 48.75 107 VAL A O 1
ATOM 838 N N . ALA A 1 108 ? -10.582 -11.720 -9.581 1.00 43.81 108 ALA A N 1
ATOM 839 C CA . ALA A 1 108 ? -11.659 -11.578 -10.533 1.00 43.81 108 ALA A CA 1
ATOM 840 C C . ALA A 1 108 ? -12.201 -10.157 -10.359 1.00 43.81 108 ALA A C 1
ATOM 842 O O . ALA A 1 108 ? -12.619 -9.768 -9.265 1.00 43.81 108 ALA A O 1
ATOM 843 N N . PHE A 1 109 ? -12.179 -9.372 -11.436 1.00 45.00 109 PHE A N 1
ATOM 844 C CA . PHE A 1 109 ? -12.979 -8.158 -11.543 1.00 45.00 109 PHE A CA 1
ATOM 845 C C . PHE A 1 109 ? -14.450 -8.600 -11.547 1.00 45.00 109 PHE A C 1
ATOM 847 O O . PHE A 1 109 ? -15.073 -8.785 -12.589 1.00 45.00 109 PHE A O 1
ATOM 854 N N . GLY A 1 110 ? -14.984 -8.892 -10.365 1.00 46.53 110 GLY A N 1
ATOM 855 C CA . GLY A 1 110 ? -16.397 -9.149 -10.188 1.00 46.53 110 GLY A CA 1
ATOM 856 C C . GLY A 1 110 ? -17.098 -7.806 -10.214 1.00 46.53 110 GLY A C 1
ATOM 857 O O . GLY A 1 110 ? -17.048 -7.081 -9.222 1.00 46.53 110 GLY A O 1
ATOM 858 N N . HIS A 1 111 ? -17.758 -7.466 -11.322 1.00 53.16 111 HIS A N 1
ATOM 859 C CA . HIS A 1 111 ? -18.905 -6.575 -11.201 1.00 53.16 111 HIS A CA 1
ATOM 860 C C . HIS A 1 111 ? -19.848 -7.276 -10.227 1.00 53.16 111 HIS A C 1
ATOM 862 O O . HIS A 1 111 ? -20.361 -8.352 -10.535 1.00 53.16 111 HIS A O 1
ATOM 868 N N . VAL A 1 112 ? -19.981 -6.738 -9.015 1.00 54.25 112 VAL A N 1
ATOM 869 C CA . VAL A 1 112 ? -21.071 -7.157 -8.142 1.00 54.25 112 VAL A CA 1
ATOM 870 C C . VAL A 1 112 ? -22.327 -6.741 -8.900 1.00 54.25 112 VAL A C 1
ATOM 872 O O . VAL A 1 112 ? -22.451 -5.546 -9.175 1.00 54.25 112 VAL A O 1
ATOM 875 N N . PRO A 1 113 ? -23.174 -7.691 -9.335 1.00 56.09 113 PRO A N 1
ATOM 876 C CA . PRO A 1 113 ? -24.379 -7.338 -10.063 1.00 56.09 113 PRO A CA 1
ATOM 877 C C . PRO A 1 113 ? -25.195 -6.378 -9.206 1.00 56.09 113 PRO A C 1
ATOM 879 O O . PRO A 1 113 ? -25.291 -6.566 -7.987 1.00 56.09 113 PRO A O 1
ATOM 882 N N . ASP A 1 114 ? -25.769 -5.357 -9.837 1.00 56.28 114 ASP A N 1
ATOM 883 C CA . ASP A 1 114 ? -26.721 -4.499 -9.140 1.00 56.28 114 ASP A CA 1
ATOM 884 C C . ASP A 1 114 ? -27.853 -5.377 -8.582 1.00 56.28 114 ASP A C 1
ATOM 886 O O . ASP A 1 114 ? -28.193 -6.416 -9.153 1.00 56.28 114 ASP A O 1
ATOM 890 N N . GLU A 1 115 ? -28.489 -4.973 -7.477 1.00 64.81 115 GLU A N 1
ATOM 891 C CA . GLU A 1 115 ? -29.601 -5.749 -6.893 1.00 64.81 115 GLU A CA 1
ATOM 892 C C . GLU A 1 115 ? -30.722 -6.028 -7.914 1.00 64.81 115 GLU A C 1
ATOM 894 O O . GLU A 1 115 ? -31.439 -7.021 -7.812 1.00 64.81 115 GLU A O 1
ATOM 899 N N . THR A 1 116 ? -30.842 -5.178 -8.936 1.00 68.69 116 THR A N 1
ATOM 900 C CA . THR A 1 116 ? -31.781 -5.308 -10.057 1.00 68.69 116 THR A CA 1
ATOM 901 C C . THR A 1 116 ? -31.403 -6.402 -11.063 1.00 68.69 116 THR A C 1
ATOM 903 O O . THR A 1 116 ? -32.260 -6.866 -11.816 1.00 68.69 116 THR A O 1
ATOM 906 N N . GLU A 1 117 ? -30.141 -6.828 -11.083 1.00 67.56 117 GLU A N 1
ATOM 907 C CA . GLU A 1 117 ? -29.592 -7.875 -11.948 1.00 67.56 117 GLU A CA 1
ATOM 908 C C . GLU A 1 117 ? -29.626 -9.261 -11.278 1.00 67.56 117 GLU A C 1
ATOM 910 O O . GLU A 1 117 ? -29.496 -10.287 -11.955 1.00 67.56 117 GLU A O 1
ATOM 915 N N . ILE A 1 118 ? -29.858 -9.317 -9.960 1.00 76.12 118 ILE A N 1
ATOM 916 C CA . ILE A 1 118 ? -29.988 -10.564 -9.202 1.00 76.12 118 ILE A CA 1
ATOM 917 C C . ILE A 1 118 ? -31.380 -11.164 -9.443 1.00 76.12 118 ILE A C 1
ATOM 919 O O . ILE A 1 118 ? -32.376 -10.767 -8.840 1.00 76.12 118 ILE A O 1
ATOM 923 N N . LYS A 1 119 ? -31.461 -12.173 -10.316 1.00 77.75 119 LYS A N 1
ATOM 924 C CA . LYS A 1 119 ? -32.677 -12.982 -10.483 1.00 77.75 119 LYS A CA 1
ATOM 925 C C . LYS A 1 119 ? -32.712 -14.086 -9.429 1.00 77.75 119 LYS A C 1
ATOM 927 O O . LYS A 1 119 ? -31.845 -14.958 -9.422 1.00 77.75 119 LYS A O 1
ATOM 932 N N . LEU A 1 120 ? -33.715 -14.055 -8.555 1.00 73.06 120 LEU A N 1
ATOM 933 C CA . LEU A 1 120 ? -33.988 -15.156 -7.631 1.00 73.06 120 LEU A CA 1
ATOM 934 C C . LEU A 1 120 ? -34.560 -16.359 -8.404 1.00 73.06 120 LEU A C 1
ATOM 936 O O . LEU A 1 120 ? -35.261 -16.152 -9.398 1.00 73.06 120 LEU A O 1
ATOM 940 N N . PRO A 1 121 ? -34.261 -17.602 -7.988 1.00 67.31 121 PRO A N 1
ATOM 941 C CA . PRO A 1 121 ? -34.854 -18.783 -8.604 1.00 67.31 121 PRO A CA 1
ATOM 942 C C . PRO A 1 121 ? -36.377 -18.780 -8.412 1.00 67.31 121 PRO A C 1
ATOM 944 O O . PRO A 1 121 ? -36.864 -18.438 -7.335 1.00 67.31 121 PRO A O 1
ATOM 947 N N . GLU A 1 122 ? -37.111 -19.148 -9.462 1.00 68.38 122 GLU A N 1
ATOM 948 C CA . GLU A 1 122 ? -38.555 -19.394 -9.377 1.00 68.38 122 GLU A CA 1
ATOM 949 C C . GLU A 1 122 ? -38.801 -20.686 -8.575 1.00 68.38 122 GLU A C 1
ATOM 951 O O . GLU A 1 122 ? -38.091 -21.677 -8.776 1.00 68.38 122 GLU A O 1
ATOM 956 N N . GLU A 1 123 ? -39.755 -20.634 -7.638 1.00 58.91 123 GLU A N 1
ATOM 957 C CA . GLU A 1 123 ? -40.185 -21.766 -6.794 1.00 58.91 123 GLU A CA 1
ATOM 958 C C . GLU A 1 123 ? -40.887 -22.881 -7.585 1.00 58.91 123 GLU A C 1
ATOM 960 O O . GLU A 1 123 ? -41.684 -22.565 -8.501 1.00 58.91 123 GLU A O 1
#